Protein AF-A0A382VFF0-F1 (afdb_monomer)

Sequence (68 aa):
MIDELVFNLDRFKEAPVLGIIRGVTLDSINCALDASVSGGLKFVELALNTENALPLIELASRQYSNVL

InterPro domains:
  IPR013785 Aldolase-type TIM barrel [G3DSA:3.20.20.70] (8-68)

Structure (mmCIF, N/CA/C/O backbone):
data_AF-A0A382VFF0-F1
#
_entry.id   AF-A0A382VFF0-F1
#
loop_
_atom_site.group_PDB
_atom_site.id
_atom_site.type_symbol
_atom_site.label_atom_id
_atom_site.label_alt_id
_atom_site.label_comp_id
_atom_site.label_asym_id
_atom_site.label_entity_id
_atom_site.label_seq_id
_atom_site.pdbx_PDB_ins_code
_atom_site.Cartn_x
_atom_site.Cartn_y
_atom_site.Cartn_z
_atom_site.occupancy
_atom_site.B_iso_or_equiv
_atom_site.auth_seq_id
_atom_site.auth_comp_id
_atom_site.auth_asym_id
_atom_site.auth_atom_id
_atom_site.pdbx_PDB_model_num
ATOM 1 N N . MET A 1 1 ? 17.493 23.691 -27.338 1.00 45.19 1 MET A N 1
ATOM 2 C CA . MET A 1 1 ? 16.824 22.513 -27.918 1.00 45.19 1 MET A CA 1
ATOM 3 C C . MET A 1 1 ? 16.230 21.767 -26.740 1.00 45.19 1 MET A C 1
ATOM 5 O O . MET A 1 1 ? 16.995 21.306 -25.905 1.00 45.19 1 MET A O 1
ATOM 9 N N . ILE A 1 2 ? 14.911 21.837 -26.555 1.00 50.66 2 ILE A N 1
ATOM 10 C CA . ILE A 1 2 ? 14.236 21.099 -25.482 1.00 50.66 2 ILE A CA 1
ATOM 11 C C . ILE A 1 2 ? 14.044 19.697 -26.047 1.00 50.66 2 ILE A C 1
ATOM 13 O O . ILE A 1 2 ? 13.077 19.458 -26.764 1.00 50.66 2 ILE A O 1
ATOM 17 N N . ASP A 1 3 ? 15.029 18.829 -25.822 1.00 51.62 3 ASP A N 1
ATOM 18 C CA . ASP A 1 3 ? 14.837 17.398 -26.025 1.00 51.62 3 ASP A CA 1
ATOM 19 C C . ASP A 1 3 ? 13.801 16.934 -25.000 1.00 51.62 3 ASP A C 1
ATOM 21 O O . ASP A 1 3 ? 14.037 16.910 -23.794 1.00 51.62 3 ASP A O 1
ATOM 25 N N . GLU A 1 4 ? 12.605 16.694 -25.524 1.00 52.12 4 GLU A N 1
ATOM 26 C CA . GLU A 1 4 ? 11.710 15.620 -25.127 1.00 52.12 4 GLU A CA 1
ATOM 27 C C . GLU A 1 4 ? 11.478 15.419 -23.620 1.00 52.12 4 GLU A C 1
ATOM 29 O O . GLU A 1 4 ? 12.034 14.542 -22.965 1.00 52.12 4 GLU A O 1
ATOM 34 N N . LEU A 1 5 ? 10.433 16.088 -23.127 1.00 60.28 5 LEU A N 1
ATOM 35 C CA . LEU A 1 5 ? 9.515 15.524 -22.126 1.00 60.28 5 LEU A CA 1
ATOM 36 C C . LEU A 1 5 ? 8.700 14.345 -22.720 1.00 60.2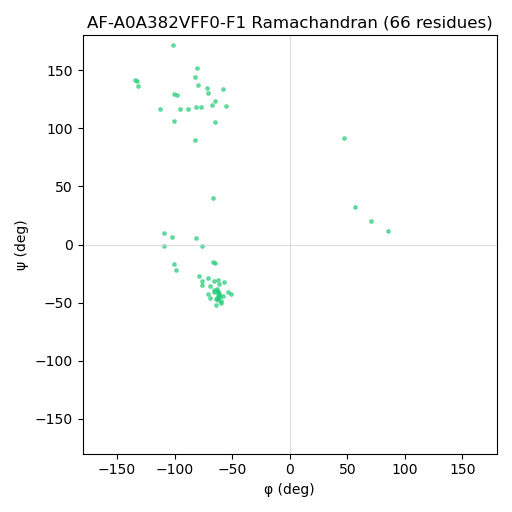8 5 LEU A C 1
ATOM 38 O O . LEU A 1 5 ? 7.497 14.233 -22.490 1.00 60.28 5 LEU A O 1
ATOM 42 N N . VAL A 1 6 ? 9.315 13.484 -23.536 1.00 71.38 6 VAL A N 1
ATOM 43 C CA . VAL A 1 6 ? 8.650 12.290 -24.066 1.00 71.38 6 VAL A CA 1
ATOM 44 C C . VAL A 1 6 ? 8.720 11.219 -22.989 1.00 71.38 6 VAL A C 1
ATOM 46 O O . VAL A 1 6 ? 9.792 10.810 -22.545 1.00 71.38 6 VAL A O 1
ATOM 49 N N . PHE A 1 7 ? 7.545 10.795 -22.529 1.00 69.38 7 PHE A N 1
ATOM 50 C CA . PHE A 1 7 ? 7.407 9.722 -21.556 1.00 69.38 7 PHE A CA 1
ATOM 51 C C . PHE A 1 7 ? 8.117 8.455 -22.058 1.00 69.38 7 PHE A C 1
ATOM 53 O O . PHE A 1 7 ? 7.766 7.906 -23.102 1.00 69.38 7 PHE A O 1
ATOM 60 N N . ASN A 1 8 ? 9.111 7.985 -21.303 1.00 74.88 8 ASN A N 1
ATOM 61 C CA . ASN A 1 8 ? 9.861 6.772 -21.609 1.00 74.88 8 ASN A CA 1
ATOM 62 C C . ASN A 1 8 ? 9.331 5.617 -20.748 1.00 74.88 8 ASN A C 1
ATOM 64 O O . ASN A 1 8 ? 9.584 5.570 -19.544 1.00 74.88 8 ASN A O 1
ATOM 68 N N . LEU A 1 9 ? 8.590 4.697 -21.374 1.00 69.06 9 LEU A N 1
ATOM 69 C CA . LEU A 1 9 ? 7.934 3.580 -20.692 1.00 69.06 9 LEU A CA 1
ATOM 70 C C . LEU A 1 9 ? 8.930 2.616 -20.039 1.00 69.06 9 LEU A C 1
ATOM 72 O O . LEU A 1 9 ? 8.664 2.128 -18.947 1.00 69.06 9 LEU A O 1
ATOM 76 N N . ASP A 1 10 ? 10.061 2.340 -20.681 1.00 79.25 10 ASP A N 1
ATOM 77 C CA . ASP A 1 10 ? 11.043 1.389 -20.156 1.00 79.25 10 ASP A CA 1
ATOM 78 C C . ASP A 1 10 ? 11.758 1.975 -18.937 1.00 79.25 10 ASP A C 1
ATOM 80 O O . ASP A 1 10 ? 11.806 1.341 -17.888 1.00 79.25 10 ASP A O 1
ATOM 84 N N . ARG A 1 11 ? 12.144 3.255 -18.995 1.00 69.31 11 ARG A N 1
ATOM 85 C CA . ARG A 1 11 ? 12.663 3.982 -17.828 1.00 69.31 11 ARG A CA 1
ATOM 86 C C . ARG A 1 11 ? 11.616 4.185 -16.739 1.00 69.31 11 ARG A C 1
ATOM 88 O O . ARG A 1 11 ? 11.982 4.212 -15.576 1.00 69.31 11 ARG A O 1
ATOM 95 N N . PHE A 1 12 ? 10.334 4.327 -17.075 1.00 67.00 12 PHE A N 1
ATOM 96 C CA . PHE A 1 12 ? 9.246 4.369 -16.091 1.00 67.00 12 PHE A CA 1
ATOM 97 C C . PHE A 1 12 ? 8.990 3.002 -15.444 1.00 67.00 12 PHE A C 1
ATOM 99 O O . PHE A 1 12 ? 8.556 2.947 -14.306 1.00 67.00 12 PHE A O 1
ATOM 106 N N . LYS A 1 13 ? 9.259 1.895 -16.142 1.00 66.75 13 LYS A N 1
ATOM 107 C CA . LYS A 1 13 ? 9.222 0.543 -15.563 1.00 66.75 13 LYS A CA 1
ATOM 108 C C . LYS A 1 13 ? 10.455 0.255 -14.700 1.00 66.75 13 LYS A C 1
ATOM 110 O O . LYS A 1 13 ? 10.365 -0.504 -13.737 1.00 66.75 13 LYS A O 1
ATOM 115 N N . GLU A 1 14 ? 11.597 0.847 -15.042 1.00 73.50 14 GLU A N 1
ATOM 116 C CA . GLU A 1 14 ? 12.833 0.801 -14.250 1.00 73.50 14 GLU A CA 1
ATOM 117 C C . GLU A 1 14 ? 12.775 1.733 -13.032 1.00 73.50 14 GLU A C 1
ATOM 119 O O . GLU A 1 14 ? 13.297 1.400 -11.966 1.00 73.50 14 GLU A O 1
ATOM 124 N N . ALA A 1 15 ? 12.113 2.885 -13.172 1.00 66.62 15 ALA A N 1
ATOM 125 C CA . ALA A 1 15 ? 11.824 3.807 -12.090 1.00 66.62 15 ALA A CA 1
ATOM 126 C C . ALA A 1 15 ? 10.660 3.242 -11.268 1.00 66.62 15 ALA A C 1
ATOM 128 O O . ALA A 1 15 ? 9.563 3.046 -11.778 1.00 66.62 15 ALA A O 1
ATOM 129 N N . PRO A 1 16 ? 10.858 2.952 -9.986 1.00 61.22 16 PRO A N 1
ATOM 130 C CA . PRO A 1 16 ? 9.808 2.339 -9.205 1.00 61.22 16 PRO A CA 1
ATOM 131 C C . PRO A 1 16 ? 8.655 3.339 -9.026 1.00 61.22 16 PRO A C 1
ATOM 133 O O . PRO A 1 16 ? 8.840 4.436 -8.499 1.00 61.22 16 PRO A O 1
ATOM 136 N N . VAL A 1 17 ? 7.465 2.971 -9.504 1.00 71.81 17 VAL A N 1
ATOM 137 C CA . VAL A 1 17 ? 6.271 3.816 -9.403 1.00 71.81 17 VAL A CA 1
ATOM 138 C C . VAL A 1 17 ? 5.907 3.976 -7.925 1.00 71.81 17 VAL A C 1
ATOM 140 O O . VAL A 1 17 ? 5.725 2.982 -7.217 1.00 71.81 17 VAL A O 1
ATOM 143 N N . LEU A 1 18 ? 5.830 5.228 -7.469 1.00 80.62 18 LEU A N 1
ATOM 144 C CA . LEU A 1 18 ? 5.362 5.596 -6.134 1.00 80.62 18 LEU A CA 1
ATOM 145 C C . LEU A 1 18 ? 3.843 5.788 -6.176 1.00 80.62 18 LEU A C 1
ATOM 147 O O . LEU A 1 18 ? 3.346 6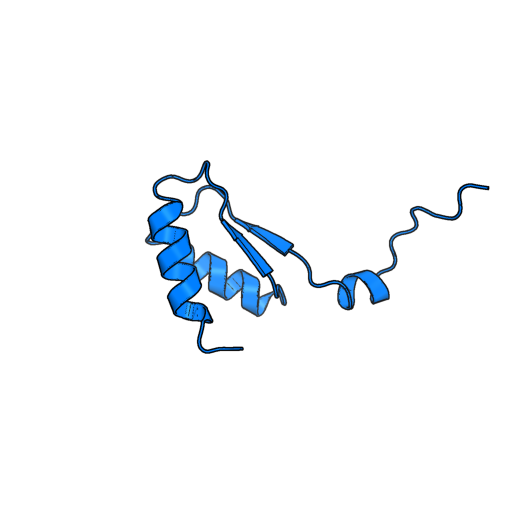.687 -6.855 1.00 80.62 18 LEU A O 1
ATOM 151 N N . GLY A 1 19 ? 3.107 4.956 -5.444 1.00 87.56 19 GLY A N 1
ATOM 152 C CA . GLY A 1 19 ? 1.685 5.189 -5.189 1.00 87.56 19 GLY A CA 1
ATOM 153 C C . GLY A 1 19 ? 1.485 6.166 -4.033 1.00 87.56 19 GLY A C 1
ATOM 154 O O . GLY A 1 19 ? 2.229 6.114 -3.061 1.00 87.56 19 GLY A O 1
ATOM 155 N N . ILE A 1 20 ? 0.466 7.025 -4.100 1.00 92.38 20 ILE A N 1
ATOM 156 C CA . ILE A 1 20 ? 0.032 7.840 -2.955 1.00 92.38 20 ILE A CA 1
ATOM 157 C C . ILE A 1 20 ? -1.353 7.360 -2.533 1.00 92.38 20 ILE A C 1
ATOM 159 O O . ILE A 1 20 ? -2.319 7.484 -3.286 1.00 92.38 20 ILE A O 1
ATOM 163 N N . ILE A 1 21 ? -1.452 6.835 -1.318 1.00 92.94 21 ILE A N 1
ATOM 164 C CA . ILE A 1 21 ? -2.694 6.355 -0.718 1.00 92.94 21 ILE A CA 1
ATOM 165 C C . ILE A 1 21 ? -3.254 7.457 0.190 1.00 92.94 21 ILE A C 1
ATOM 167 O O . ILE A 1 21 ? -2.549 8.010 1.039 1.00 92.94 21 ILE A O 1
ATOM 171 N N . ARG A 1 22 ? -4.537 7.792 0.001 1.00 93.69 22 ARG A N 1
ATOM 172 C CA . ARG A 1 22 ? -5.249 8.846 0.741 1.00 93.69 22 ARG A CA 1
ATOM 173 C C . ARG A 1 22 ? -6.618 8.362 1.198 1.00 93.69 22 ARG A C 1
ATOM 175 O O . ARG A 1 22 ? -7.307 7.694 0.433 1.00 93.69 22 ARG A O 1
ATOM 182 N N . GLY A 1 23 ? -7.028 8.761 2.403 1.00 92.69 23 GLY A N 1
ATOM 183 C CA . GLY A 1 23 ? -8.406 8.578 2.882 1.00 92.69 23 GLY A CA 1
ATOM 184 C C . GLY A 1 23 ? -8.796 7.130 3.194 1.00 92.69 23 GLY A C 1
ATOM 185 O O . GLY A 1 23 ? -9.979 6.810 3.219 1.00 92.69 23 GLY A O 1
ATOM 186 N N . VAL A 1 24 ? -7.814 6.255 3.407 1.00 93.94 24 VAL A N 1
ATOM 187 C CA . VAL A 1 24 ? -8.039 4.868 3.831 1.00 93.94 24 VAL A CA 1
ATOM 188 C C . VAL A 1 24 ? -8.286 4.785 5.334 1.00 93.94 24 VAL A C 1
ATOM 190 O O . VAL A 1 24 ? -7.776 5.599 6.101 1.00 93.94 24 VAL A O 1
ATOM 193 N N . THR A 1 25 ? -9.046 3.778 5.752 1.00 93.19 25 THR A N 1
ATOM 194 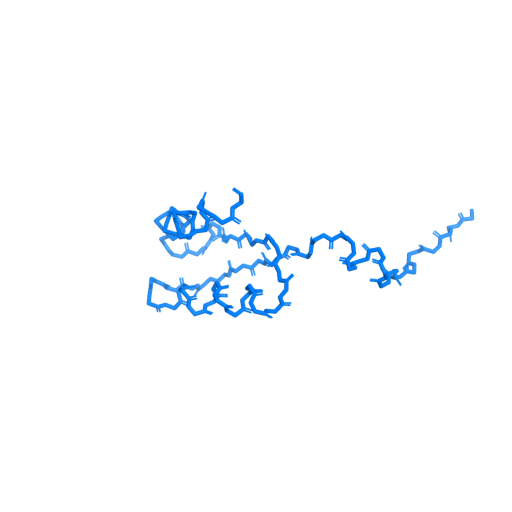C CA . THR A 1 25 ? -9.283 3.452 7.161 1.00 93.19 25 THR A CA 1
ATOM 195 C C . THR A 1 25 ? -8.422 2.264 7.593 1.00 93.19 25 THR A C 1
ATOM 197 O O . THR A 1 25 ? -7.806 1.591 6.763 1.00 93.19 25 THR A O 1
ATOM 200 N N . LEU A 1 26 ? -8.411 1.965 8.896 1.00 88.00 26 LEU A N 1
ATOM 201 C CA . LEU A 1 26 ? -7.777 0.754 9.436 1.00 88.00 26 LEU A CA 1
ATOM 202 C C . LEU A 1 26 ? -8.339 -0.536 8.822 1.00 88.00 26 LEU A C 1
ATOM 204 O O . LEU A 1 26 ? -7.596 -1.494 8.641 1.00 88.00 26 LEU A O 1
ATOM 208 N N . ASP A 1 27 ? -9.620 -0.548 8.458 1.00 90.81 27 ASP A N 1
ATOM 209 C CA . ASP A 1 27 ? -10.255 -1.726 7.863 1.00 90.81 27 ASP A CA 1
ATOM 210 C C . ASP A 1 27 ? -9.908 -1.879 6.373 1.00 90.81 27 ASP A C 1
ATOM 212 O O . ASP A 1 27 ? -9.905 -2.989 5.843 1.00 90.81 27 ASP A O 1
ATOM 216 N N . SER A 1 28 ? -9.603 -0.775 5.675 1.00 93.50 28 SER A N 1
ATOM 217 C CA . SER A 1 28 ? -9.357 -0.779 4.227 1.00 93.50 28 SER A CA 1
ATOM 218 C C . SER A 1 28 ? -7.877 -0.763 3.835 1.00 93.50 28 SER A C 1
ATOM 220 O O . SER A 1 28 ? -7.559 -1.040 2.678 1.00 93.50 28 SER A O 1
ATOM 222 N N . ILE A 1 29 ? -6.971 -0.408 4.752 1.00 92.62 29 ILE A N 1
ATOM 223 C CA . ILE A 1 29 ? -5.543 -0.211 4.457 1.00 92.62 29 ILE A CA 1
ATOM 224 C C . ILE A 1 29 ? -4.887 -1.462 3.871 1.00 92.62 29 ILE A C 1
ATOM 226 O O . ILE A 1 29 ? -4.198 -1.360 2.861 1.00 92.62 29 ILE A O 1
ATOM 230 N N . ASN A 1 30 ? -5.162 -2.644 4.426 1.00 92.31 30 ASN A N 1
ATOM 231 C CA . ASN A 1 30 ? -4.557 -3.891 3.950 1.00 92.31 30 ASN A CA 1
ATOM 232 C C . ASN A 1 30 ? -4.951 -4.188 2.499 1.00 92.31 30 ASN A C 1
ATOM 234 O O . ASN A 1 30 ? -4.092 -4.484 1.678 1.00 92.31 30 ASN A O 1
ATOM 238 N N . CYS A 1 31 ? -6.228 -3.995 2.153 1.00 93.06 31 CYS A N 1
ATOM 239 C CA . CYS A 1 31 ? -6.711 -4.168 0.782 1.00 93.06 31 CYS A CA 1
ATOM 240 C C . CYS A 1 31 ? -6.024 -3.193 -0.191 1.00 93.06 31 CYS A C 1
AT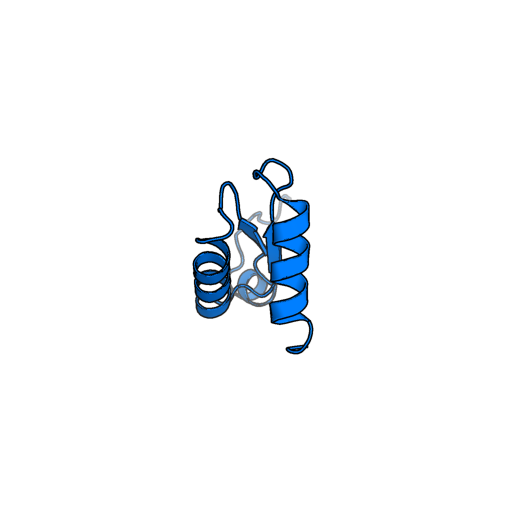OM 242 O O . CYS A 1 31 ? -5.619 -3.582 -1.287 1.00 93.06 31 CYS A O 1
ATOM 244 N N . ALA A 1 32 ? -5.836 -1.934 0.221 1.00 93.19 32 ALA A N 1
ATOM 245 C CA . ALA A 1 32 ? -5.142 -0.935 -0.588 1.00 93.19 32 ALA A CA 1
ATOM 246 C C . ALA A 1 32 ? -3.654 -1.273 -0.792 1.00 93.19 32 ALA A C 1
ATOM 248 O O . ALA A 1 32 ? -3.128 -1.088 -1.892 1.00 93.19 32 ALA A O 1
ATOM 249 N N . LEU A 1 33 ? -2.980 -1.786 0.240 1.00 91.81 33 LEU A N 1
ATOM 250 C CA . LEU A 1 33 ? -1.580 -2.207 0.167 1.00 91.81 33 LEU A CA 1
ATOM 251 C C . LEU A 1 33 ? -1.414 -3.457 -0.708 1.00 91.81 33 LEU A C 1
ATOM 253 O O . LEU A 1 33 ? -0.583 -3.454 -1.615 1.00 91.81 33 LEU A O 1
ATOM 257 N N . ASP A 1 34 ? -2.256 -4.475 -0.530 1.00 91.56 34 ASP A N 1
ATOM 258 C CA . ASP A 1 34 ? -2.215 -5.709 -1.323 1.00 91.56 34 ASP A CA 1
ATOM 259 C C . ASP A 1 34 ? -2.482 -5.446 -2.809 1.00 91.56 34 ASP A C 1
ATOM 261 O O . ASP A 1 34 ? -1.789 -5.983 -3.681 1.00 91.56 34 ASP A O 1
ATOM 265 N N . ALA A 1 35 ? -3.446 -4.571 -3.11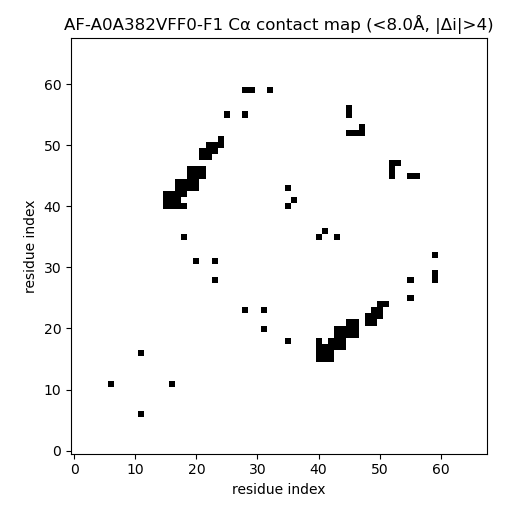4 1.00 91.31 35 ALA A N 1
ATOM 266 C CA . ALA A 1 35 ? -3.715 -4.133 -4.478 1.00 91.31 35 ALA A CA 1
ATOM 267 C C . ALA A 1 35 ? -2.519 -3.370 -5.072 1.00 91.31 35 ALA A C 1
ATOM 269 O O . ALA A 1 35 ? -2.170 -3.580 -6.233 1.00 91.31 35 ALA A O 1
ATOM 270 N N . SER A 1 36 ? -1.865 -2.524 -4.270 1.00 89.81 36 SER A N 1
ATOM 271 C CA . SER A 1 36 ? -0.680 -1.761 -4.682 1.00 89.81 36 SER A CA 1
ATOM 272 C C . SER A 1 36 ? 0.484 -2.685 -5.048 1.00 89.81 36 SER A C 1
ATOM 274 O O . SER A 1 36 ? 1.065 -2.546 -6.125 1.00 89.81 36 SER A O 1
ATOM 276 N N . VAL A 1 37 ? 0.775 -3.672 -4.198 1.00 86.88 37 VAL A N 1
ATOM 277 C CA . VAL A 1 37 ? 1.823 -4.678 -4.437 1.00 86.88 37 VAL A CA 1
ATOM 278 C C . VAL A 1 37 ? 1.489 -5.538 -5.656 1.00 86.88 37 VAL A C 1
ATOM 280 O O . VAL A 1 37 ? 2.328 -5.704 -6.540 1.00 86.88 37 VAL A O 1
ATOM 283 N N . SER A 1 38 ? 0.251 -6.030 -5.756 1.00 87.50 38 SER A N 1
ATOM 284 C CA . SER A 1 38 ? -0.210 -6.831 -6.903 1.00 87.50 38 SER A CA 1
ATOM 285 C C . SER A 1 38 ? -0.165 -6.049 -8.220 1.00 87.50 38 SER A C 1
ATOM 287 O O . SER A 1 38 ? 0.071 -6.625 -9.280 1.00 87.50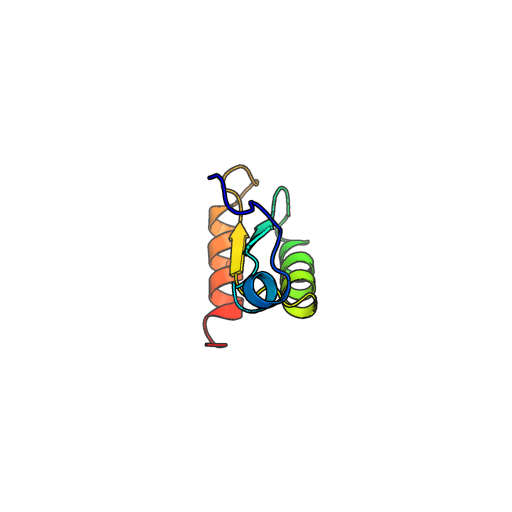 38 SER A O 1
ATOM 289 N N . GLY A 1 39 ? -0.353 -4.729 -8.154 1.00 85.00 39 GLY A N 1
ATOM 290 C CA . GLY A 1 39 ? -0.214 -3.802 -9.276 1.00 85.00 39 GLY A CA 1
ATOM 291 C C . GLY A 1 39 ? 1.233 -3.474 -9.659 1.00 85.00 39 GLY A C 1
ATOM 292 O O . GLY A 1 39 ? 1.448 -2.726 -10.610 1.00 85.00 39 GLY A O 1
ATOM 293 N N . GLY A 1 40 ? 2.227 -4.015 -8.946 1.00 83.12 40 GLY A N 1
ATOM 294 C CA . GLY A 1 40 ? 3.648 -3.810 -9.227 1.00 83.12 40 GLY A CA 1
ATOM 295 C C . GLY A 1 40 ? 4.246 -2.544 -8.609 1.00 83.12 40 GLY A C 1
ATOM 296 O O . GLY A 1 40 ? 5.370 -2.176 -8.962 1.00 83.12 40 GLY A O 1
ATOM 297 N N . LEU A 1 41 ? 3.535 -1.875 -7.692 1.00 85.44 41 LEU A N 1
ATOM 298 C CA . LEU A 1 41 ? 4.098 -0.752 -6.945 1.00 85.44 41 LEU A CA 1
ATOM 299 C C . LEU A 1 41 ? 5.136 -1.262 -5.948 1.00 85.44 41 LEU A C 1
ATOM 301 O O . LEU A 1 41 ? 4.883 -2.180 -5.170 1.00 85.44 41 LEU A O 1
ATOM 305 N N . LYS A 1 42 ? 6.309 -0.631 -5.966 1.00 82.25 42 LYS A N 1
ATOM 306 C CA . LYS A 1 42 ? 7.413 -0.941 -5.043 1.00 82.25 42 LYS A CA 1
ATOM 307 C C . LYS A 1 42 ? 7.475 0.022 -3.864 1.00 82.25 42 LYS A C 1
ATOM 309 O O . LYS A 1 42 ? 8.040 -0.317 -2.832 1.00 82.25 42 LYS A O 1
ATOM 314 N N . PHE A 1 43 ? 6.898 1.212 -4.026 1.00 86.19 43 PHE A N 1
ATOM 315 C CA . PHE A 1 43 ? 6.829 2.227 -2.985 1.00 86.19 43 PHE A CA 1
ATOM 316 C C . PHE A 1 43 ? 5.413 2.773 -2.893 1.00 86.19 43 PHE A C 1
ATOM 318 O O . PHE A 1 43 ? 4.750 3.011 -3.906 1.00 86.19 43 PHE A O 1
ATOM 325 N N . VAL A 1 44 ? 4.975 3.009 -1.662 1.00 90.06 44 VAL A N 1
ATOM 326 C CA . VAL A 1 44 ? 3.717 3.684 -1.360 1.00 90.06 44 VAL A CA 1
ATOM 327 C C . VAL A 1 44 ? 3.961 4.764 -0.313 1.00 90.06 44 VAL A C 1
ATOM 329 O O . VAL A 1 44 ? 4.676 4.553 0.664 1.00 90.06 44 VAL A O 1
ATOM 332 N N . GLU A 1 45 ? 3.361 5.927 -0.524 1.00 91.44 45 GLU A N 1
ATOM 333 C CA . GLU A 1 45 ? 3.236 6.996 0.457 1.00 91.44 45 GLU A CA 1
ATOM 334 C C . GLU A 1 45 ? 1.825 6.948 1.046 1.00 91.44 45 GLU A C 1
ATOM 336 O O . GLU A 1 45 ? 0.836 6.936 0.311 1.00 91.44 45 GLU A O 1
ATOM 341 N N . LEU A 1 46 ? 1.721 6.962 2.373 1.00 93.56 46 LEU A N 1
ATOM 342 C CA . LEU A 1 46 ? 0.461 7.223 3.064 1.00 93.56 46 LEU A CA 1
ATOM 343 C C . LEU A 1 46 ? 0.403 8.704 3.421 1.00 93.56 46 LEU A C 1
ATOM 345 O O . LEU A 1 46 ? 1.232 9.203 4.184 1.00 93.56 46 LEU A O 1
ATOM 349 N N . ALA A 1 47 ? -0.571 9.416 2.859 1.00 94.25 47 ALA A N 1
ATOM 350 C CA . ALA A 1 47 ? -0.636 10.860 3.023 1.00 94.25 47 ALA A CA 1
ATOM 351 C C . ALA A 1 47 ? -1.057 11.252 4.448 1.00 94.25 47 ALA A C 1
ATOM 353 O O . ALA A 1 47 ? -2.050 10.744 4.977 1.00 94.25 47 ALA A O 1
ATOM 354 N N . LEU A 1 48 ? -0.348 12.222 5.035 1.00 94.25 48 LEU A N 1
ATOM 355 C CA . LEU A 1 48 ? -0.570 12.693 6.411 1.00 94.25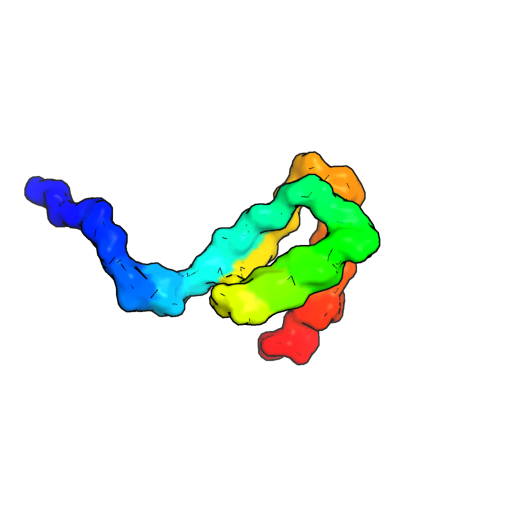 48 LEU A CA 1
ATOM 356 C C . LEU A 1 48 ? -1.928 13.368 6.645 1.00 94.25 48 LEU A C 1
ATOM 358 O O . LEU A 1 48 ? -2.341 13.522 7.788 1.00 94.25 48 LEU A O 1
ATOM 362 N N . ASN A 1 49 ? -2.631 13.760 5.582 1.00 93.19 49 ASN A N 1
ATOM 363 C CA . ASN A 1 49 ? -4.004 14.256 5.674 1.00 93.19 49 ASN A CA 1
ATOM 364 C C . ASN A 1 49 ? -5.056 13.128 5.749 1.00 93.19 49 ASN A C 1
ATOM 366 O O . ASN A 1 49 ? -6.249 13.417 5.711 1.00 93.19 49 ASN A O 1
ATOM 370 N N . THR A 1 50 ? -4.634 11.864 5.834 1.00 94.06 50 THR A N 1
ATOM 371 C CA . THR A 1 50 ? -5.501 1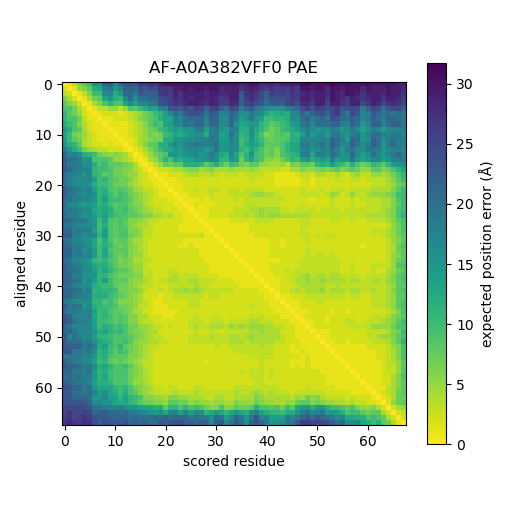0.720 6.146 1.00 94.06 50 THR A CA 1
ATOM 372 C C . THR A 1 50 ? -5.738 10.653 7.654 1.00 94.06 50 THR A C 1
ATOM 374 O O . THR A 1 50 ? -4.814 10.833 8.449 1.00 94.06 50 THR A O 1
ATOM 377 N N . GLU A 1 51 ? -6.974 10.385 8.068 1.00 93.00 51 GLU A N 1
ATOM 378 C CA . GLU A 1 51 ? -7.286 10.174 9.480 1.00 93.00 51 GLU A CA 1
ATOM 379 C C . GLU A 1 51 ? -6.453 9.009 10.041 1.00 93.00 51 GLU A C 1
ATOM 381 O O . GLU A 1 51 ? -6.324 7.967 9.405 1.00 93.00 51 GLU A O 1
ATOM 386 N N . ASN A 1 52 ? -5.856 9.187 11.223 1.00 93.81 52 ASN A N 1
ATOM 387 C CA . ASN A 1 52 ? -4.961 8.197 11.836 1.00 93.81 52 ASN A CA 1
ATOM 388 C C . ASN A 1 52 ? -3.759 7.790 10.954 1.00 93.81 52 ASN A C 1
ATOM 390 O O . ASN A 1 52 ? -3.274 6.662 11.055 1.00 93.81 52 ASN A O 1
ATOM 394 N N . ALA A 1 53 ? -3.234 8.703 10.124 1.00 93.81 53 ALA A N 1
ATOM 395 C CA . ALA A 1 53 ? -2.115 8.419 9.219 1.00 93.81 53 ALA A CA 1
ATOM 396 C C . ALA A 1 53 ? -0.903 7.768 9.908 1.00 93.81 53 ALA A C 1
ATOM 398 O O . ALA A 1 53 ? -0.341 6.823 9.369 1.00 93.81 53 ALA A O 1
ATOM 399 N N . LEU A 1 54 ? -0.502 8.233 11.098 1.00 94.31 54 LEU A N 1
ATOM 400 C CA . LEU A 1 54 ? 0.679 7.700 11.792 1.00 94.31 54 LEU A CA 1
ATOM 401 C C . LEU A 1 54 ? 0.517 6.218 12.199 1.00 94.31 54 LEU A C 1
ATOM 403 O O . LEU A 1 54 ? 1.368 5.421 11.805 1.00 94.31 54 LEU A O 1
ATOM 407 N N . PRO A 1 55 ? -0.565 5.805 12.897 1.00 93.62 55 PRO A N 1
ATOM 408 C CA . PRO A 1 55 ? -0.858 4.386 13.114 1.00 93.62 55 PRO A CA 1
ATOM 409 C C . PRO A 1 55 ? -0.915 3.553 11.828 1.00 93.62 55 PRO A C 1
ATOM 411 O O . PRO A 1 55 ? -0.408 2.434 11.797 1.00 93.62 55 PRO A O 1
ATOM 414 N N . LEU A 1 56 ? -1.508 4.094 10.757 1.00 93.75 56 LEU A N 1
ATOM 415 C CA . LEU A 1 56 ? -1.599 3.405 9.466 1.00 93.75 56 LEU A CA 1
ATOM 416 C C . LEU A 1 56 ? -0.218 3.201 8.828 1.00 93.75 56 LEU A C 1
ATOM 418 O O . LEU A 1 56 ? 0.057 2.127 8.299 1.00 93.75 56 LEU A O 1
ATOM 422 N N . ILE A 1 57 ? 0.662 4.202 8.916 1.00 93.31 57 ILE A N 1
ATOM 423 C CA . ILE A 1 57 ? 2.053 4.122 8.453 1.00 93.31 57 ILE A CA 1
ATOM 424 C C . ILE A 1 57 ? 2.823 3.062 9.235 1.00 93.31 57 ILE A C 1
ATOM 426 O O . ILE A 1 57 ? 3.533 2.256 8.636 1.00 93.31 57 ILE A O 1
ATOM 430 N N . GLU A 1 58 ? 2.686 3.038 10.561 1.00 92.31 58 GLU A N 1
ATOM 431 C CA . GLU A 1 58 ? 3.350 2.035 11.391 1.00 92.31 58 GLU A CA 1
ATOM 432 C C . GLU A 1 58 ? 2.879 0.616 11.042 1.00 92.31 58 GLU A C 1
ATOM 434 O O . GLU A 1 58 ? 3.706 -0.281 10.868 1.00 92.31 58 GLU A O 1
ATOM 439 N N . LEU A 1 59 ? 1.566 0.422 10.892 1.00 91.25 59 LEU A N 1
ATOM 440 C CA . LEU A 1 59 ? 0.974 -0.856 10.501 1.00 91.25 59 LEU A CA 1
ATOM 441 C C . LEU A 1 59 ? 1.490 -1.319 9.133 1.00 91.25 59 LEU A C 1
ATOM 443 O O . LEU A 1 59 ? 1.979 -2.443 9.015 1.00 91.25 59 LEU A O 1
ATOM 447 N N . ALA A 1 60 ? 1.447 -0.438 8.129 1.00 90.19 60 ALA A N 1
ATOM 448 C CA . ALA A 1 60 ? 1.936 -0.730 6.785 1.00 90.19 60 ALA A CA 1
ATOM 449 C C . ALA A 1 60 ? 3.435 -1.067 6.789 1.00 90.19 60 ALA A C 1
ATOM 451 O O . ALA A 1 60 ? 3.858 -2.046 6.178 1.00 90.19 60 ALA A O 1
ATOM 452 N N . SER A 1 61 ? 4.241 -0.300 7.528 1.00 88.88 61 SER A N 1
ATOM 453 C CA . SER A 1 61 ? 5.682 -0.532 7.651 1.00 88.88 61 SER A CA 1
ATOM 454 C C . SER A 1 61 ? 5.983 -1.914 8.235 1.00 88.88 61 SER A C 1
ATOM 456 O O . SER A 1 61 ? 6.736 -2.675 7.634 1.00 88.88 61 SER A O 1
ATOM 458 N N . ARG A 1 62 ? 5.333 -2.293 9.345 1.00 89.38 62 ARG A N 1
ATOM 459 C CA . ARG A 1 62 ? 5.530 -3.604 9.993 1.00 89.38 62 ARG A CA 1
ATOM 460 C C . ARG A 1 62 ? 5.151 -4.785 9.101 1.00 89.38 62 ARG A C 1
ATOM 462 O O . ARG A 1 62 ? 5.760 -5.846 9.202 1.00 89.38 62 ARG A O 1
ATOM 469 N N . GLN A 1 63 ? 4.134 -4.622 8.258 1.00 85.00 63 GLN A N 1
ATOM 470 C CA . GLN A 1 63 ? 3.671 -5.682 7.364 1.00 85.00 63 GLN A CA 1
ATOM 471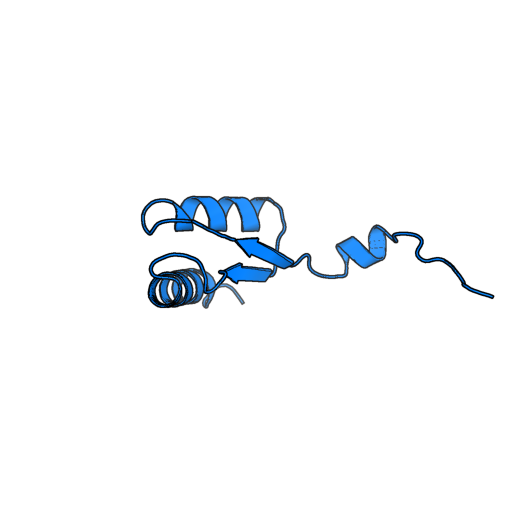 C C . GLN A 1 63 ? 4.686 -5.988 6.253 1.00 85.00 63 GLN A C 1
ATOM 473 O O . GLN A 1 63 ? 4.857 -7.150 5.890 1.00 85.00 63 GLN A O 1
ATOM 478 N N . TYR A 1 64 ? 5.389 -4.971 5.745 1.00 77.38 64 TYR A N 1
ATOM 479 C CA . TYR A 1 64 ? 6.316 -5.116 4.615 1.00 77.38 64 TYR A CA 1
ATOM 480 C C . TYR A 1 64 ? 7.803 -4.996 4.999 1.00 77.38 64 TYR A C 1
ATOM 482 O O . TYR A 1 64 ? 8.667 -5.215 4.153 1.00 77.38 64 TYR A O 1
ATOM 490 N N . SER A 1 65 ? 8.133 -4.744 6.272 1.00 68.00 65 SER A N 1
ATOM 491 C CA . SER A 1 65 ? 9.514 -4.620 6.769 1.00 68.00 65 SER A CA 1
ATOM 492 C C . SER A 1 65 ? 10.336 -5.915 6.723 1.00 68.00 65 SER A C 1
ATOM 494 O O . SER A 1 65 ? 11.554 -5.851 6.834 1.00 68.00 65 SER A O 1
ATOM 496 N N . ASN A 1 66 ? 9.698 -7.079 6.547 1.00 58.38 66 ASN A N 1
ATOM 497 C CA . ASN A 1 66 ? 10.370 -8.385 6.460 1.00 58.38 66 ASN A CA 1
ATOM 498 C C . ASN A 1 66 ? 10.502 -8.916 5.015 1.00 58.38 66 ASN A C 1
ATOM 500 O O . ASN A 1 66 ? 10.877 -10.071 4.830 1.00 58.38 66 ASN A O 1
ATOM 504 N N . VAL A 1 67 ? 10.142 -8.116 4.002 1.00 51.25 67 VAL A N 1
ATOM 505 C CA . VAL A 1 67 ? 10.068 -8.539 2.584 1.00 51.25 67 VAL A CA 1
ATOM 506 C C . VAL A 1 67 ? 11.190 -7.919 1.726 1.00 51.25 67 VAL A C 1
ATOM 508 O O . VAL A 1 67 ? 11.185 -8.056 0.505 1.00 51.25 67 VAL A O 1
ATOM 511 N N . LEU A 1 68 ? 12.179 -7.268 2.345 1.00 40.88 68 LEU A N 1
ATOM 512 C CA . LEU A 1 68 ? 13.350 -6.695 1.666 1.00 40.88 68 LEU A CA 1
ATOM 513 C C . LEU A 1 68 ? 14.650 -7.360 2.115 1.00 40.88 68 LEU A C 1
ATOM 515 O O . LEU A 1 68 ? 14.850 -7.482 3.344 1.00 40.88 68 LEU A O 1
#

pLDDT: mean 81.92, std 14.4, range [40.88, 94.31]

Foldseek 3Di:
DPPDPPDDVVVVLVVADEAEDAQDDPVCLVVVLVVCVVVRHPHYHYDPNHVVSVVSVVVSCVVCVVVD

Secondary structure (DSSP, 8-state):
--------HHHHHHSPPEEEE-S--TTTHHHHHHHHHHTT-SEEEEPTTSTTHHHHHHHHHHHHTT--

Nearest PDB structures (foldseek):
  4qcc-assembly1_A  TM=9.114E-01  e=1.195E-01  Escherichia coli
  1vhc-assembly2_D  TM=7.591E-01  e=5.811E-01  Haemophilus influenzae

Solvent-accessible surface area (backbone atoms only — not comparable to full-atom values): 4308 Å² total; per-residue (Å²): 132,88,81,67,94,64,86,52,66,67,60,51,70,71,41,72,48,71,45,78,48,70,74,53,48,90,86,45,41,62,61,55,52,53,51,38,48,76,71,66,39,78,39,74,43,74,40,78,88,16,72,66,30,67,64,52,49,54,53,54,46,66,73,53,66,82,78,118

Mean predicted aligned error: 8.44 Å

Radius of gyration: 14.96 Å; Cα contacts (8 Å, |Δi|>4): 54; chains: 1; bounding box: 27×31×41 Å

Organism: NCBI:txid408172